Protein AF-A0A1H9A5B6-F1 (afdb_monomer_lite)

Organism: NCBI:txid489703

InterPro domains:
  IPR021327 Protein of unknown function DUF2934 [PF11154] (36-67)

Structure (mmCIF, N/CA/C/O backbone):
data_AF-A0A1H9A5B6-F1
#
_entry.id   AF-A0A1H9A5B6-F1
#
loop_
_atom_site.group_PDB
_atom_site.id
_atom_site.type_symbol
_atom_site.label_atom_id
_atom_site.label_alt_id
_atom_site.label_comp_id
_atom_site.label_asym_id
_atom_site.label_entity_id
_atom_site.label_seq_id
_atom_site.pdbx_PDB_ins_code
_atom_site.Cartn_x
_atom_site.Cartn_y
_atom_site.Cartn_z
_atom_site.occupancy
_atom_site.B_iso_or_equiv
_atom_site.auth_seq_id
_atom_site.auth_comp_id
_atom_site.auth_asym_id
_atom_site.auth_atom_id
_atom_site.pdbx_PDB_model_num
ATOM 1 N N . MET A 1 1 ? 55.432 -4.065 -35.396 1.00 51.00 1 MET A N 1
ATOM 2 C CA . MET A 1 1 ? 54.826 -2.751 -35.096 1.00 51.00 1 MET A CA 1
ATOM 3 C C . MET A 1 1 ? 53.427 -3.029 -34.578 1.00 51.00 1 MET A C 1
ATOM 5 O O . MET A 1 1 ? 52.608 -3.512 -35.345 1.00 51.00 1 MET A O 1
ATOM 9 N N . SER A 1 2 ? 53.214 -2.877 -33.271 1.00 50.34 2 SER A N 1
ATOM 10 C CA . SER A 1 2 ? 51.941 -3.168 -32.604 1.00 50.34 2 SER A CA 1
ATOM 11 C C . SER A 1 2 ? 50.988 -1.989 -32.766 1.00 50.34 2 SER A C 1
ATOM 13 O O . SER A 1 2 ? 51.320 -0.886 -32.339 1.00 50.34 2 SER A O 1
ATOM 15 N N . THR A 1 3 ? 49.813 -2.207 -33.345 1.00 62.22 3 THR A N 1
ATOM 16 C CA . THR A 1 3 ? 48.670 -1.301 -33.188 1.00 62.22 3 THR A CA 1
ATOM 17 C C . THR A 1 3 ? 47.816 -1.811 -32.024 1.00 62.22 3 THR A C 1
ATOM 19 O O . THR A 1 3 ? 47.415 -2.977 -32.047 1.00 62.22 3 THR A O 1
ATOM 22 N N . PRO A 1 4 ? 47.562 -1.003 -30.978 1.00 60.66 4 PRO A N 1
ATOM 23 C CA . PRO A 1 4 ? 46.627 -1.383 -29.933 1.00 60.66 4 PRO A CA 1
ATOM 24 C C . PRO A 1 4 ? 45.203 -1.345 -30.495 1.00 60.66 4 PRO A C 1
ATOM 26 O O . PRO A 1 4 ? 44.809 -0.405 -31.181 1.00 60.66 4 PRO A O 1
ATOM 29 N N . LEU A 1 5 ? 44.482 -2.426 -30.215 1.00 55.50 5 LEU A N 1
ATOM 30 C CA . LEU A 1 5 ? 43.057 -2.635 -30.428 1.00 55.50 5 LEU A CA 1
ATOM 31 C C . LEU A 1 5 ? 42.261 -1.359 -30.098 1.00 55.50 5 LEU A C 1
ATOM 33 O O . LEU A 1 5 ? 42.252 -0.924 -28.950 1.00 55.50 5 LEU A O 1
ATOM 37 N N . SER A 1 6 ? 41.624 -0.762 -31.110 1.00 56.28 6 SER A N 1
ATOM 38 C CA . SER A 1 6 ? 40.614 0.282 -30.928 1.00 56.28 6 SER A CA 1
ATOM 39 C C . SER A 1 6 ? 39.512 -0.250 -30.016 1.00 56.28 6 SER A C 1
ATOM 41 O O . SER A 1 6 ? 38.722 -1.098 -30.426 1.00 56.28 6 SER A O 1
ATOM 43 N N . ASP A 1 7 ? 39.469 0.267 -28.793 1.00 60.53 7 ASP A N 1
ATOM 44 C CA . ASP A 1 7 ? 38.400 0.085 -27.807 1.00 60.53 7 ASP A CA 1
ATOM 45 C C . ASP A 1 7 ? 37.179 0.953 -28.183 1.00 60.53 7 ASP A C 1
ATOM 47 O O . ASP A 1 7 ? 36.667 1.730 -27.386 1.00 60.53 7 ASP A O 1
ATOM 51 N N . ASP A 1 8 ? 36.756 0.907 -29.452 1.00 59.28 8 ASP A N 1
ATOM 52 C CA . ASP A 1 8 ? 35.558 1.622 -29.892 1.00 59.28 8 ASP A CA 1
ATOM 53 C C . ASP A 1 8 ? 34.341 0.736 -29.577 1.00 59.28 8 ASP A C 1
ATOM 55 O O . ASP A 1 8 ? 34.250 -0.390 -30.102 1.00 59.28 8 ASP A O 1
ATOM 59 N N . PRO A 1 9 ? 33.435 1.165 -28.676 1.00 58.88 9 PRO A N 1
ATOM 60 C CA . PRO A 1 9 ? 32.312 0.343 -28.267 1.00 58.88 9 PRO A CA 1
ATOM 61 C C . PRO A 1 9 ? 31.429 0.077 -29.483 1.00 58.88 9 PRO A C 1
ATOM 63 O O . PRO A 1 9 ? 30.796 0.974 -30.034 1.00 58.88 9 PRO A O 1
ATOM 66 N N . GLN A 1 10 ? 31.384 -1.191 -29.894 1.00 56.00 10 GLN A N 1
ATOM 67 C CA . GLN A 1 10 ? 30.587 -1.637 -31.031 1.00 56.00 10 GLN A CA 1
ATOM 68 C C . GLN A 1 10 ? 29.130 -1.149 -30.881 1.00 56.00 10 GLN A C 1
ATOM 70 O O . GLN A 1 10 ? 28.565 -1.245 -29.784 1.00 56.00 10 GLN A O 1
ATOM 75 N N . PRO A 1 11 ? 28.473 -0.681 -31.959 1.00 58.62 11 PRO A N 1
ATOM 76 C CA . PRO A 1 11 ? 27.109 -0.141 -31.896 1.00 58.62 11 PRO A CA 1
ATOM 77 C C . PRO A 1 11 ? 26.080 -1.156 -31.361 1.00 58.62 11 PRO A C 1
ATOM 79 O O . PRO A 1 11 ? 25.055 -0.781 -30.793 1.00 58.62 11 PRO A O 1
ATOM 82 N N . SER A 1 12 ? 26.377 -2.452 -31.466 1.00 57.12 12 SER A N 1
ATOM 83 C CA . SER A 1 12 ? 25.615 -3.557 -30.876 1.00 57.12 12 SER A CA 1
ATOM 84 C C . SER A 1 12 ? 25.579 -3.529 -29.341 1.00 57.12 12 SER A C 1
ATOM 86 O O . SER A 1 12 ? 24.559 -3.888 -28.754 1.00 57.12 12 SER A O 1
ATOM 88 N N . THR A 1 13 ? 26.634 -3.049 -28.679 1.00 64.62 13 THR A N 1
ATOM 89 C CA . THR A 1 13 ? 26.696 -2.917 -27.213 1.00 64.62 13 THR A CA 1
ATOM 90 C C . THR A 1 13 ? 25.829 -1.760 -26.717 1.00 64.62 13 THR A C 1
ATOM 92 O O . THR A 1 13 ? 25.182 -1.868 -25.677 1.00 64.62 13 THR A O 1
ATOM 95 N N . VAL A 1 14 ? 25.750 -0.669 -27.484 1.00 67.00 14 VAL A N 1
ATOM 96 C CA . VAL A 1 14 ? 24.900 0.486 -27.154 1.00 67.00 14 VAL A CA 1
ATOM 97 C C . VAL A 1 14 ? 23.419 0.100 -27.212 1.00 67.00 14 VAL A C 1
ATOM 99 O O . VAL A 1 14 ? 22.665 0.396 -26.285 1.00 67.00 14 VAL A O 1
ATOM 102 N N . LEU A 1 15 ? 23.011 -0.631 -28.253 1.00 64.44 15 LEU A N 1
ATOM 103 C CA . LEU A 1 15 ? 21.635 -1.119 -28.396 1.00 64.44 15 LEU A CA 1
ATOM 104 C C . LEU A 1 15 ? 21.274 -2.177 -27.342 1.00 64.44 15 LEU A C 1
ATOM 106 O O . LEU A 1 15 ? 20.175 -2.138 -26.789 1.00 64.44 15 LEU A O 1
ATOM 110 N N . ALA A 1 16 ? 22.202 -3.077 -27.004 1.00 64.69 16 ALA A N 1
ATOM 111 C CA . ALA A 1 16 ? 22.002 -4.052 -25.933 1.00 64.69 16 ALA A CA 1
ATOM 112 C C . ALA A 1 16 ? 21.839 -3.382 -24.554 1.00 64.69 16 ALA A C 1
ATOM 114 O O . ALA A 1 16 ? 20.971 -3.783 -23.778 1.00 64.69 16 ALA A O 1
ATOM 115 N N . ASN A 1 17 ? 22.609 -2.327 -24.268 1.00 69.50 17 ASN A N 1
ATOM 116 C CA . ASN A 1 17 ? 22.501 -1.567 -23.019 1.00 69.50 17 ASN A CA 1
ATOM 117 C C . ASN A 1 17 ? 21.191 -0.776 -22.921 1.00 69.50 17 ASN A C 1
ATOM 119 O O . ASN A 1 17 ? 20.568 -0.761 -21.860 1.00 69.50 17 ASN A O 1
ATOM 123 N N . LEU A 1 18 ? 20.729 -0.173 -24.020 1.00 64.69 18 LEU A N 1
ATOM 124 C CA . LEU A 1 18 ? 19.422 0.488 -24.073 1.00 64.69 18 LEU A CA 1
ATOM 125 C C . LEU A 1 18 ? 18.280 -0.507 -23.841 1.00 64.69 18 LEU A C 1
ATOM 127 O O . LEU A 1 18 ? 17.358 -0.215 -23.083 1.00 64.69 18 LEU A O 1
ATOM 131 N N . ALA A 1 19 ? 18.365 -1.707 -24.422 1.00 61.56 19 ALA A N 1
ATOM 132 C CA . ALA A 1 19 ? 17.365 -2.747 -24.211 1.00 61.56 19 ALA A CA 1
ATOM 133 C C . ALA A 1 19 ? 17.378 -3.291 -22.768 1.00 61.56 19 ALA A C 1
ATOM 135 O O . ALA A 1 19 ? 16.325 -3.512 -22.171 1.00 61.56 19 ALA A O 1
ATOM 136 N N . ALA A 1 20 ? 18.556 -3.464 -22.168 1.00 60.25 20 ALA A N 1
ATOM 137 C CA . ALA A 1 20 ? 18.678 -3.852 -20.765 1.00 60.25 20 ALA A CA 1
ATOM 138 C C . ALA A 1 20 ? 18.111 -2.778 -19.818 1.00 60.25 20 ALA A C 1
ATOM 140 O O . ALA A 1 20 ? 17.418 -3.119 -18.861 1.00 60.25 20 ALA A O 1
ATOM 141 N N . ALA A 1 21 ? 18.329 -1.494 -20.118 1.00 61.16 21 ALA A N 1
ATOM 142 C CA . ALA A 1 21 ? 17.751 -0.376 -19.374 1.00 61.16 21 ALA A CA 1
ATOM 143 C C . ALA A 1 21 ? 16.221 -0.305 -19.524 1.00 61.16 21 ALA A C 1
ATOM 145 O O . ALA A 1 21 ? 15.515 -0.134 -18.532 1.00 61.16 21 ALA A O 1
ATOM 146 N N . HIS A 1 22 ? 15.689 -0.527 -20.732 1.00 62.19 22 HIS A N 1
ATOM 147 C CA . HIS A 1 22 ? 14.242 -0.634 -20.956 1.00 62.19 22 HIS A CA 1
ATOM 148 C C . HIS A 1 22 ? 13.643 -1.802 -20.157 1.00 62.19 22 HIS A C 1
ATOM 150 O O . HIS A 1 22 ? 12.576 -1.664 -19.565 1.00 62.19 22 HIS A O 1
ATOM 156 N N . LYS A 1 23 ? 14.328 -2.952 -20.108 1.00 55.16 23 LYS A N 1
ATOM 157 C CA . LYS A 1 23 ? 13.871 -4.139 -19.376 1.00 55.16 23 LYS A CA 1
ATOM 158 C C . LYS A 1 23 ? 13.943 -3.951 -17.860 1.00 55.16 23 LYS A C 1
ATOM 160 O O . LYS A 1 23 ? 13.096 -4.486 -17.148 1.00 55.16 23 LYS A O 1
ATOM 165 N N . ALA A 1 24 ? 14.913 -3.176 -17.378 1.00 54.97 24 ALA A N 1
ATOM 166 C CA . ALA A 1 24 ? 14.977 -2.731 -15.989 1.00 54.97 24 ALA A CA 1
ATOM 167 C C . ALA A 1 24 ? 13.811 -1.790 -15.640 1.00 54.97 24 ALA A C 1
ATOM 169 O O . ALA A 1 24 ? 13.297 -1.860 -14.533 1.00 54.97 24 ALA A O 1
ATOM 170 N N . TRP A 1 25 ? 13.331 -0.995 -16.600 1.00 50.62 25 TRP A N 1
ATOM 171 C CA . TRP A 1 25 ? 12.128 -0.167 -16.446 1.00 50.62 25 TRP A CA 1
ATOM 172 C C . TRP A 1 25 ? 10.817 -0.953 -16.594 1.00 50.62 25 TRP A C 1
ATOM 174 O O . TRP A 1 25 ? 9.788 -0.558 -16.057 1.00 50.62 25 TRP A O 1
ATOM 184 N N . SER A 1 26 ? 10.854 -2.065 -17.330 1.00 61.56 26 SER A N 1
ATOM 185 C CA . SER A 1 26 ? 9.682 -2.894 -17.624 1.00 61.56 26 SER A CA 1
ATOM 186 C C . SER A 1 26 ? 9.354 -3.894 -16.516 1.00 61.56 26 SER A C 1
ATOM 188 O O . SER A 1 26 ? 8.263 -4.457 -16.512 1.00 61.56 26 SER A O 1
ATOM 190 N N . ARG A 1 27 ? 10.279 -4.150 -15.584 1.00 60.94 27 ARG A N 1
ATOM 191 C CA . ARG A 1 27 ? 9.954 -4.864 -14.350 1.00 60.94 27 ARG A CA 1
ATOM 192 C C . ARG A 1 27 ? 9.476 -3.838 -13.329 1.00 60.94 27 A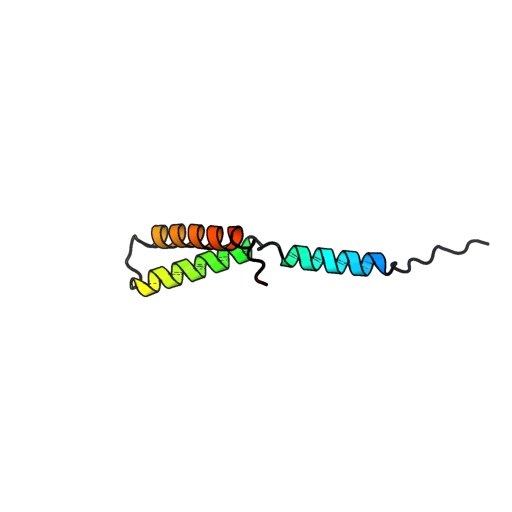RG A C 1
ATOM 194 O O . ARG A 1 27 ? 10.254 -2.945 -13.005 1.00 60.94 27 ARG A O 1
ATOM 201 N N . PRO A 1 28 ? 8.253 -3.962 -12.788 1.00 63.56 28 PRO A N 1
ATOM 202 C CA . PRO A 1 28 ? 7.838 -3.123 -11.678 1.00 63.56 28 PRO A CA 1
ATOM 203 C C . PRO A 1 28 ? 8.802 -3.375 -10.520 1.00 63.56 28 PRO A C 1
ATOM 205 O O . PRO A 1 28 ? 8.831 -4.454 -9.921 1.00 63.56 28 PRO A O 1
ATOM 208 N N . ASP A 1 29 ? 9.650 -2.385 -10.259 1.00 74.50 29 ASP A N 1
ATOM 209 C CA . ASP A 1 29 ? 10.615 -2.442 -9.176 1.00 74.50 29 ASP A CA 1
ATOM 210 C C . ASP A 1 29 ? 9.865 -2.596 -7.843 1.00 74.50 29 ASP A C 1
ATOM 212 O O . ASP A 1 29 ? 8.733 -2.121 -7.692 1.00 74.50 29 ASP A O 1
ATOM 216 N N . ALA A 1 30 ? 10.460 -3.253 -6.846 1.00 81.19 30 ALA A N 1
ATOM 217 C CA . ALA A 1 30 ? 9.769 -3.522 -5.578 1.00 81.19 30 ALA A CA 1
ATOM 218 C C . ALA A 1 30 ? 9.333 -2.224 -4.866 1.00 81.19 30 ALA A C 1
ATOM 220 O O . ALA A 1 30 ? 8.405 -2.209 -4.057 1.00 81.19 30 ALA A O 1
ATOM 221 N N . GLN A 1 31 ? 10.003 -1.111 -5.168 1.00 83.19 31 GLN A N 1
ATOM 222 C CA . GLN A 1 31 ? 9.601 0.225 -4.743 1.00 83.19 31 GLN A CA 1
ATOM 223 C C . GLN A 1 31 ? 8.337 0.722 -5.459 1.00 83.19 31 GLN A C 1
ATOM 225 O O . GLN A 1 31 ? 7.455 1.264 -4.802 1.00 83.19 31 GLN A O 1
ATOM 230 N N . HIS A 1 32 ? 8.215 0.486 -6.766 1.00 85.25 32 HIS A N 1
ATOM 231 C CA . HIS A 1 32 ? 7.035 0.866 -7.544 1.00 85.25 32 HIS A CA 1
ATOM 232 C C . HIS A 1 32 ? 5.788 0.124 -7.059 1.00 85.25 32 HIS A C 1
ATOM 234 O O . HIS A 1 32 ? 4.754 0.745 -6.825 1.00 85.25 32 HIS A O 1
ATOM 240 N N . LYS A 1 33 ? 5.922 -1.186 -6.802 1.00 88.50 33 LYS A N 1
ATOM 241 C CA . LYS A 1 33 ? 4.856 -1.996 -6.194 1.00 88.50 33 LYS A CA 1
ATOM 242 C C . LYS A 1 33 ? 4.353 -1.376 -4.892 1.00 88.50 33 LYS A C 1
ATOM 244 O O . LYS A 1 33 ? 3.157 -1.169 -4.734 1.00 88.50 33 LYS A O 1
ATOM 249 N N . ARG A 1 34 ? 5.273 -1.052 -3.976 1.00 89.50 34 ARG A N 1
ATOM 250 C CA . ARG A 1 34 ? 4.942 -0.454 -2.671 1.00 89.50 34 ARG A CA 1
ATOM 251 C C . ARG A 1 34 ? 4.220 0.882 -2.816 1.00 89.50 34 ARG A C 1
ATOM 253 O O . ARG A 1 3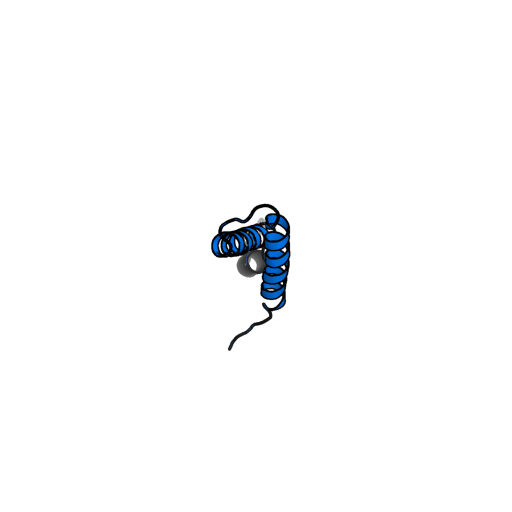4 ? 3.173 1.047 -2.208 1.00 89.50 34 ARG A O 1
ATOM 260 N N . MET A 1 35 ? 4.694 1.759 -3.701 1.00 91.06 35 MET A N 1
ATOM 261 C CA . MET A 1 35 ? 4.021 3.033 -3.976 1.00 91.06 35 MET A CA 1
ATOM 262 C C . MET A 1 35 ? 2.583 2.842 -4.476 1.00 91.06 35 MET A C 1
ATOM 264 O O . MET A 1 35 ? 1.695 3.594 -4.082 1.00 91.06 35 MET A O 1
ATOM 268 N N . MET A 1 36 ? 2.328 1.846 -5.330 1.00 91.56 36 MET A N 1
ATOM 269 C CA . MET A 1 36 ? 0.969 1.547 -5.798 1.00 91.56 36 MET A CA 1
ATOM 270 C C . MET A 1 36 ? 0.085 1.023 -4.659 1.00 91.56 36 MET A C 1
ATOM 272 O O . MET A 1 36 ? -1.042 1.492 -4.505 1.00 91.56 36 MET A O 1
ATOM 276 N N . ILE A 1 37 ? 0.614 0.121 -3.825 1.00 94.00 37 ILE A N 1
ATOM 277 C CA . ILE A 1 37 ? -0.093 -0.431 -2.658 1.00 94.00 37 ILE A CA 1
ATOM 278 C C . ILE A 1 37 ? -0.469 0.695 -1.691 1.00 94.00 37 ILE A C 1
ATOM 280 O O . ILE A 1 37 ? -1.621 0.802 -1.280 1.00 94.00 37 ILE A O 1
ATOM 284 N N . GLU A 1 38 ? 0.475 1.578 -1.364 1.00 94.50 38 GLU A N 1
ATOM 285 C CA . GLU A 1 38 ? 0.250 2.717 -0.471 1.00 94.50 38 GLU A CA 1
ATOM 286 C C . GLU A 1 38 ? -0.843 3.653 -0.999 1.00 94.50 38 GLU A C 1
ATOM 288 O O . GLU A 1 38 ? -1.737 4.042 -0.247 1.00 94.50 38 GLU A O 1
ATOM 293 N N . GLN A 1 39 ? -0.822 3.980 -2.295 1.00 94.69 39 GLN A N 1
ATOM 294 C CA . GLN A 1 39 ? -1.835 4.848 -2.899 1.00 94.69 39 GLN A CA 1
ATOM 295 C C . GLN A 1 39 ? -3.229 4.218 -2.905 1.00 94.69 39 GLN A C 1
ATOM 297 O O . GLN A 1 39 ? -4.210 4.889 -2.578 1.00 94.69 39 GLN A O 1
ATOM 302 N N . ILE A 1 40 ? -3.330 2.934 -3.249 1.00 95.06 40 ILE A N 1
ATOM 303 C CA . ILE A 1 40 ? -4.609 2.220 -3.287 1.00 95.06 40 ILE A CA 1
ATOM 304 C C . ILE A 1 40 ? -5.165 2.045 -1.864 1.00 95.06 40 ILE A C 1
ATOM 306 O O . ILE A 1 40 ? -6.343 2.327 -1.632 1.00 95.06 40 ILE A O 1
ATOM 310 N N . ALA A 1 41 ? -4.323 1.681 -0.893 1.00 93.75 41 ALA A N 1
ATOM 311 C CA . ALA A 1 41 ? -4.710 1.583 0.514 1.00 93.75 41 ALA A CA 1
ATOM 312 C C . ALA A 1 41 ? -5.171 2.941 1.064 1.00 93.75 41 ALA A C 1
ATOM 314 O O . ALA A 1 41 ? -6.212 3.027 1.716 1.00 93.75 41 ALA A O 1
ATOM 315 N N . TYR A 1 42 ? -4.451 4.022 0.742 1.00 92.38 42 TYR A N 1
ATOM 316 C CA . TYR A 1 42 ? -4.843 5.381 1.114 1.00 92.38 42 TYR A CA 1
ATOM 317 C C . TYR A 1 42 ? -6.195 5.769 0.509 1.00 92.38 42 TYR A C 1
ATOM 319 O O . TYR A 1 42 ? -7.053 6.299 1.212 1.00 92.38 42 TYR A O 1
ATOM 327 N N . ALA A 1 43 ? -6.427 5.475 -0.772 1.00 92.69 43 ALA A N 1
ATOM 328 C CA . ALA A 1 43 ? -7.697 5.761 -1.433 1.00 92.69 43 ALA A CA 1
ATOM 329 C C . ALA A 1 43 ? -8.866 4.978 -0.808 1.00 92.69 43 ALA A C 1
ATOM 331 O O . ALA A 1 43 ? -9.957 5.530 -0.639 1.00 92.69 43 ALA A O 1
ATOM 332 N N . MET A 1 44 ? -8.651 3.715 -0.429 1.00 91.12 44 MET A N 1
ATOM 333 C CA . MET A 1 44 ? -9.647 2.909 0.282 1.00 91.12 44 MET A CA 1
ATOM 334 C C . MET A 1 44 ? -9.955 3.467 1.670 1.00 91.12 44 MET A C 1
ATOM 336 O O . MET A 1 44 ? -11.125 3.702 1.991 1.00 91.12 44 MET A O 1
ATOM 340 N N . ALA A 1 45 ? -8.919 3.770 2.452 1.00 90.94 45 ALA A N 1
ATOM 341 C CA . ALA A 1 45 ? -9.066 4.382 3.764 1.00 90.94 45 ALA A CA 1
ATOM 342 C C . ALA A 1 45 ? -9.787 5.735 3.661 1.00 90.94 45 ALA A C 1
ATOM 344 O O . ALA A 1 45 ? -10.740 5.982 4.399 1.00 90.94 45 ALA A O 1
ATOM 345 N N . MET A 1 46 ? -9.426 6.573 2.685 1.00 92.69 46 MET A N 1
ATOM 346 C CA . MET A 1 46 ? -10.069 7.864 2.429 1.00 92.69 46 MET A CA 1
ATOM 347 C C . MET A 1 46 ? -11.559 7.710 2.103 1.00 92.69 46 MET A C 1
ATOM 349 O O . MET A 1 46 ? -12.382 8.416 2.683 1.00 92.69 46 MET A O 1
ATOM 353 N N . ARG A 1 47 ? -11.938 6.755 1.241 1.00 89.56 47 ARG A N 1
ATOM 354 C CA . ARG A 1 47 ? -13.350 6.458 0.920 1.00 89.56 47 ARG A CA 1
ATOM 355 C C . ARG A 1 47 ? -14.149 5.991 2.139 1.00 89.56 47 ARG A C 1
ATOM 357 O O . ARG A 1 47 ? -15.349 6.240 2.208 1.00 89.56 47 ARG A O 1
ATOM 364 N N . ARG A 1 48 ? -13.496 5.332 3.100 1.00 85.50 48 ARG A N 1
ATOM 365 C CA . ARG A 1 48 ? -14.087 4.900 4.377 1.00 85.50 48 ARG A CA 1
ATOM 366 C C . ARG A 1 48 ? -14.036 5.952 5.488 1.00 85.50 48 ARG A C 1
ATOM 368 O O . ARG A 1 48 ? -14.606 5.708 6.548 1.00 85.50 48 ARG A O 1
ATOM 375 N N . GLY A 1 49 ? -13.357 7.079 5.281 1.00 88.50 49 GLY A N 1
ATOM 376 C CA . GLY A 1 49 ? -13.131 8.085 6.320 1.00 88.50 49 GLY A CA 1
ATOM 377 C C . GLY A 1 49 ? -12.112 7.663 7.385 1.00 88.50 49 GLY A C 1
ATOM 378 O O . GLY A 1 49 ? -12.260 8.043 8.540 1.00 88.50 49 GLY A O 1
ATOM 379 N N . PHE A 1 50 ? -11.100 6.872 7.012 1.00 84.44 50 PHE A N 1
ATOM 380 C CA . PHE A 1 50 ? -9.996 6.429 7.875 1.00 84.44 50 PHE A CA 1
ATOM 381 C C . PHE A 1 50 ? -10.467 5.741 9.166 1.00 84.44 50 PHE A C 1
ATOM 383 O O . PHE A 1 50 ? -9.973 6.014 10.259 1.00 84.44 50 PHE A O 1
ATOM 390 N N . ALA A 1 51 ? -11.455 4.850 9.044 1.00 84.56 51 ALA A N 1
ATOM 391 C CA . ALA A 1 51 ? -11.982 4.111 10.185 1.00 84.56 51 ALA A CA 1
ATOM 392 C C . ALA A 1 51 ? -10.874 3.266 10.862 1.00 84.56 51 ALA A C 1
ATOM 394 O O . ALA A 1 51 ? -10.241 2.449 10.185 1.00 84.56 51 ALA A O 1
ATOM 395 N N . PRO A 1 52 ? -10.657 3.406 12.184 1.00 83.69 52 PRO A N 1
ATOM 396 C CA . PRO A 1 52 ? -9.601 2.682 12.888 1.00 83.69 52 PRO A CA 1
ATOM 397 C C . PRO A 1 52 ? -9.839 1.166 12.859 1.00 83.69 52 PRO A C 1
ATOM 399 O O . PRO A 1 52 ? -10.981 0.700 12.930 1.00 83.69 52 PRO A O 1
ATOM 402 N N . GLY A 1 53 ? -8.764 0.379 12.758 1.00 88.06 53 GLY A N 1
ATOM 403 C CA . GLY A 1 53 ? -8.833 -1.090 12.755 1.00 88.06 53 GLY A CA 1
ATOM 404 C C . GLY A 1 53 ? -9.171 -1.718 11.398 1.00 88.06 53 GLY A C 1
ATOM 405 O O . GLY A 1 53 ? -9.359 -2.936 11.304 1.00 88.06 53 GLY A O 1
ATOM 406 N N . LYS A 1 54 ? -9.244 -0.909 10.336 1.00 87.06 54 LYS A N 1
ATOM 407 C CA . LYS A 1 54 ? -9.373 -1.376 8.945 1.00 87.06 54 LYS A CA 1
ATOM 408 C C . LYS A 1 54 ? -8.114 -1.178 8.108 1.00 87.06 54 LYS A C 1
ATOM 410 O O . LYS A 1 54 ? -8.011 -1.813 7.068 1.00 87.06 54 LYS A O 1
ATOM 415 N N . GLU A 1 55 ? -7.116 -0.472 8.638 1.00 88.25 55 GLU A N 1
ATOM 416 C CA . GLU A 1 55 ? -5.850 -0.162 7.960 1.00 88.25 55 GLU A CA 1
ATOM 417 C C . GLU A 1 55 ? -5.188 -1.402 7.342 1.00 88.25 55 GLU A C 1
ATOM 419 O O . GLU A 1 55 ? -4.836 -1.404 6.167 1.00 88.25 55 GLU A O 1
ATOM 424 N N . LEU A 1 56 ? -5.091 -2.497 8.107 1.00 91.00 56 LEU A N 1
ATOM 425 C CA . LEU A 1 56 ? -4.490 -3.743 7.623 1.00 91.00 56 LEU A CA 1
ATOM 426 C C . LEU A 1 56 ? -5.306 -4.396 6.496 1.00 91.00 56 LEU A C 1
ATOM 428 O O . LEU A 1 56 ? -4.736 -4.988 5.587 1.00 91.00 56 LEU A O 1
ATOM 432 N N . GLN A 1 57 ? -6.635 -4.300 6.553 1.00 91.06 57 GLN A N 1
ATOM 433 C CA . GLN A 1 57 ? -7.507 -4.846 5.509 1.00 91.06 57 GLN A CA 1
ATOM 434 C C . GLN A 1 57 ? -7.429 -4.011 4.232 1.00 91.06 57 GLN A C 1
ATOM 436 O O . GLN A 1 57 ? -7.390 -4.589 3.151 1.00 91.06 57 GLN A O 1
ATOM 441 N N . ASP A 1 58 ? -7.360 -2.684 4.356 1.00 91.38 58 ASP A N 1
ATOM 442 C CA . ASP A 1 58 ? -7.168 -1.782 3.219 1.00 91.38 58 ASP A CA 1
ATOM 443 C C . ASP A 1 58 ? -5.796 -2.021 2.561 1.00 91.38 58 ASP A C 1
ATOM 445 O O . ASP A 1 58 ? -5.689 -2.022 1.337 1.00 91.38 58 ASP A O 1
ATOM 449 N N . TRP A 1 59 ? -4.760 -2.312 3.358 1.00 91.56 59 TRP A N 1
ATOM 450 C CA . TRP A 1 59 ? -3.428 -2.654 2.853 1.00 91.56 59 TRP A CA 1
ATOM 451 C C . TRP A 1 59 ? -3.400 -4.012 2.137 1.00 91.56 59 TRP A C 1
ATOM 453 O O . TRP A 1 59 ? -2.937 -4.089 1.005 1.00 91.56 59 TRP A O 1
ATOM 463 N N . LEU A 1 60 ? -3.982 -5.059 2.734 1.00 94.06 60 LEU A N 1
ATOM 464 C CA . LEU A 1 60 ? -4.097 -6.388 2.112 1.00 94.06 60 LEU A CA 1
ATOM 465 C C . LEU A 1 60 ? -4.910 -6.358 0.810 1.00 94.06 60 LEU A C 1
ATOM 467 O O . LEU A 1 60 ? -4.554 -7.016 -0.165 1.00 94.06 60 LEU A O 1
ATOM 471 N N . A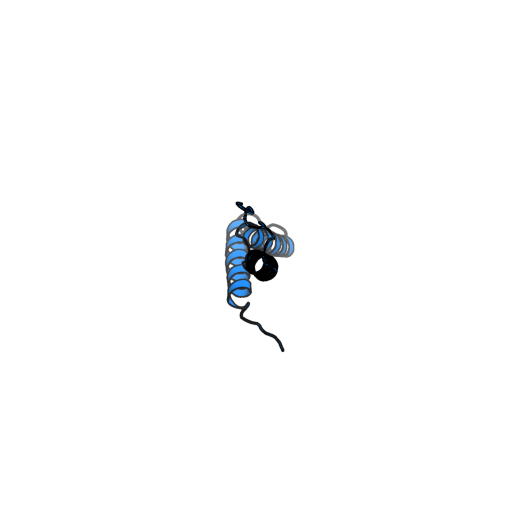LA A 1 61 ? -6.004 -5.594 0.782 1.00 93.12 61 ALA A N 1
ATOM 472 C CA . ALA A 1 61 ? -6.800 -5.412 -0.426 1.00 93.12 61 ALA A CA 1
ATOM 473 C C . ALA A 1 61 ? -6.008 -4.666 -1.514 1.00 93.12 61 ALA A C 1
ATOM 475 O O . ALA A 1 61 ? -6.121 -5.001 -2.690 1.00 93.12 61 ALA A O 1
ATOM 476 N N . ALA A 1 62 ? -5.178 -3.694 -1.126 1.00 94.25 62 ALA A N 1
ATOM 477 C CA . ALA A 1 62 ? -4.335 -2.950 -2.052 1.00 94.25 62 ALA A CA 1
ATOM 478 C C . ALA A 1 62 ? -3.211 -3.818 -2.627 1.00 94.25 62 ALA A C 1
ATOM 480 O O . ALA A 1 62 ? -2.929 -3.729 -3.818 1.00 94.25 62 ALA A O 1
ATOM 481 N N . GLU A 1 63 ? -2.598 -4.680 -1.811 1.00 93.81 63 GLU A N 1
ATOM 482 C CA . GLU A 1 63 ? -1.630 -5.675 -2.281 1.00 93.81 63 GLU A CA 1
ATOM 483 C C . GLU A 1 63 ? -2.237 -6.587 -3.342 1.00 93.81 63 GLU A C 1
ATOM 485 O O . GLU A 1 63 ? -1.675 -6.694 -4.430 1.00 93.81 63 GLU A O 1
ATOM 490 N N . ALA A 1 64 ? -3.408 -7.167 -3.069 1.00 93.50 64 ALA A N 1
ATOM 491 C CA . ALA A 1 64 ? -4.081 -8.057 -4.009 1.00 93.50 64 ALA A CA 1
ATOM 492 C C . ALA A 1 64 ? -4.423 -7.363 -5.340 1.00 93.50 64 ALA A C 1
ATOM 494 O O . ALA A 1 64 ? -4.225 -7.953 -6.399 1.00 93.50 64 ALA A O 1
ATOM 495 N N . GLU A 1 65 ? -4.884 -6.109 -5.295 1.00 92.81 65 GLU A N 1
ATOM 496 C CA . GLU A 1 65 ? -5.185 -5.308 -6.489 1.00 92.81 65 GLU A CA 1
ATOM 497 C C . GLU A 1 65 ? -3.921 -5.014 -7.310 1.00 92.81 65 GLU A C 1
ATOM 499 O O . GLU A 1 65 ? -3.893 -5.213 -8.520 1.00 92.81 65 GLU A O 1
ATOM 504 N N . VAL A 1 66 ? -2.825 -4.594 -6.667 1.00 90.44 66 VAL A N 1
ATOM 505 C CA . VAL A 1 66 ? -1.551 -4.361 -7.369 1.00 90.44 66 VAL A CA 1
ATOM 506 C C . VAL A 1 66 ? -1.003 -5.658 -7.947 1.00 90.44 66 VAL A C 1
ATOM 508 O O . VAL A 1 66 ? -0.471 -5.663 -9.052 1.00 90.44 66 VAL A O 1
ATOM 511 N N . GLU A 1 67 ? -1.121 -6.771 -7.231 1.00 89.62 67 GLU A N 1
ATOM 512 C CA . GLU A 1 67 ? -0.736 -8.072 -7.764 1.00 89.62 67 GLU A CA 1
ATOM 513 C C . GLU A 1 67 ? -1.583 -8.490 -8.967 1.00 89.62 67 GLU A C 1
ATOM 515 O O . GLU A 1 67 ? -1.027 -9.078 -9.895 1.00 89.62 67 GLU A O 1
ATOM 520 N N . ASP A 1 68 ? -2.882 -8.187 -8.978 1.00 89.06 68 ASP A N 1
ATOM 521 C CA . ASP A 1 68 ? -3.754 -8.443 -10.124 1.00 89.06 68 ASP A C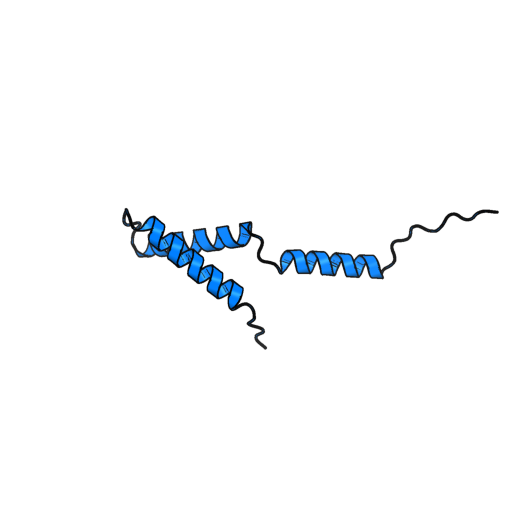A 1
ATOM 522 C C . ASP A 1 68 ? -3.380 -7.563 -11.317 1.00 89.06 68 ASP A C 1
ATOM 524 O O . ASP A 1 68 ? -3.160 -8.095 -12.398 1.00 89.06 68 ASP A O 1
ATOM 528 N N . ILE A 1 69 ? -3.162 -6.261 -11.110 1.00 86.38 69 ILE A N 1
ATOM 529 C CA . ILE A 1 69 ? -2.706 -5.329 -12.153 1.00 86.38 69 ILE A CA 1
ATOM 530 C C . ILE A 1 69 ? -1.388 -5.812 -12.766 1.00 86.38 69 ILE A C 1
ATOM 532 O O . ILE A 1 69 ? -1.291 -5.966 -13.979 1.00 86.38 69 ILE A O 1
ATOM 536 N N . LEU A 1 70 ? -0.391 -6.141 -11.941 1.00 84.38 70 LEU A N 1
ATOM 537 C CA . LEU A 1 70 ? 0.930 -6.559 -12.424 1.00 84.38 70 LEU A CA 1
ATOM 538 C C . LEU A 1 70 ? 0.930 -7.955 -13.061 1.00 84.38 70 LEU A C 1
ATOM 540 O O . LEU A 1 70 ? 1.801 -8.267 -13.873 1.00 84.38 70 LEU A O 1
ATOM 544 N N . LYS A 1 71 ? -0.010 -8.824 -12.676 1.00 81.88 71 LYS A N 1
ATOM 545 C CA . 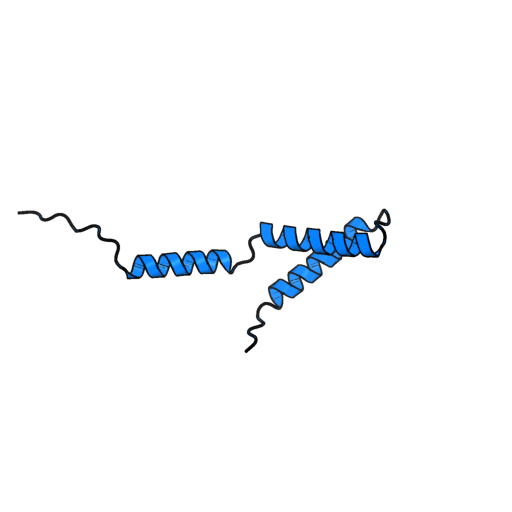LYS A 1 71 ? -0.214 -10.143 -13.294 1.00 81.88 71 LYS A CA 1
ATOM 546 C C . LYS A 1 71 ? -1.049 -10.036 -14.574 1.00 81.88 71 LYS A C 1
ATOM 548 O O . LYS A 1 71 ? -0.836 -10.811 -15.503 1.00 81.88 71 LYS A O 1
ATOM 553 N N . GLY A 1 72 ? -1.975 -9.081 -14.604 1.00 70.88 72 GLY A N 1
ATOM 554 C CA . GLY A 1 72 ? -2.850 -8.69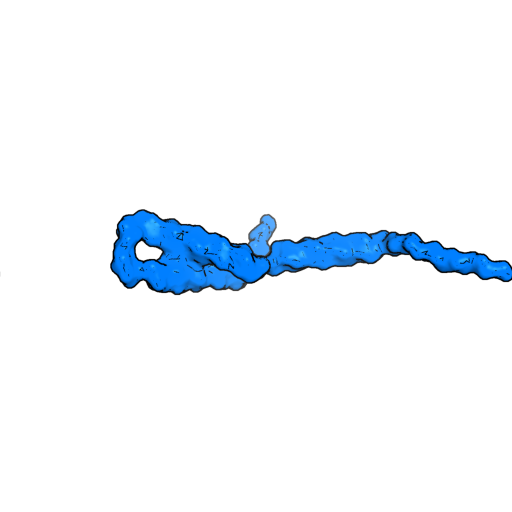6 -15.706 1.00 70.88 72 GLY A CA 1
ATOM 555 C C . GLY A 1 72 ? -2.160 -7.822 -16.752 1.00 70.88 72 GLY A C 1
ATOM 556 O O . GLY A 1 72 ? -2.636 -7.747 -17.882 1.00 70.88 72 GLY A O 1
ATOM 557 N N . GLU A 1 73 ? -0.973 -7.283 -16.462 1.00 58.41 73 GLU A N 1
ATOM 558 C CA . GLU A 1 73 ? 0.006 -6.774 -17.434 1.00 58.41 73 GLU A CA 1
ATOM 559 C C . GLU A 1 73 ? 0.652 -7.920 -18.249 1.00 58.41 73 GLU A C 1
ATOM 561 O O . GLU A 1 73 ? 1.862 -8.040 -18.418 1.00 58.41 73 GLU A O 1
ATOM 566 N N . GLY A 1 74 ? -0.209 -8.783 -18.788 1.00 51.94 74 GLY A N 1
ATOM 567 C CA . GLY A 1 74 ? -0.148 -9.291 -20.153 1.00 51.94 74 GLY A CA 1
ATOM 568 C C . GLY A 1 74 ? -1.155 -8.575 -21.067 1.00 51.94 74 GLY A C 1
ATOM 569 O O . GLY A 1 74 ? -1.444 -9.080 -22.150 1.00 51.94 74 GLY A O 1
ATOM 570 N N . PHE A 1 75 ? -1.708 -7.422 -20.661 1.00 48.69 75 PHE A N 1
ATOM 571 C CA . PHE A 1 75 ? -2.580 -6.597 -21.497 1.00 48.69 75 PHE A CA 1
ATOM 572 C C . PHE A 1 75 ? -1.760 -5.806 -22.524 1.00 48.69 75 PHE A C 1
ATOM 574 O O . PHE A 1 75 ? -1.592 -4.590 -22.465 1.00 48.69 75 PHE A O 1
ATOM 581 N N . CYS A 1 76 ? -1.231 -6.545 -23.493 1.00 43.19 76 CYS A N 1
ATOM 582 C CA . CYS A 1 76 ? -1.117 -6.046 -24.850 1.00 43.19 76 CYS A CA 1
ATOM 583 C C . CYS A 1 76 ? -2.548 -5.730 -25.332 1.00 43.19 76 CYS A C 1
ATOM 585 O O . CYS A 1 76 ? -3.303 -6.646 -25.645 1.00 43.19 76 CYS A O 1
ATOM 587 N N . GLY A 1 77 ? -2.939 -4.455 -25.297 1.00 49.81 77 GLY A N 1
ATOM 588 C CA . GLY A 1 77 ? -3.962 -3.900 -26.191 1.00 49.81 77 GLY A CA 1
ATOM 589 C C . GLY A 1 77 ? -3.202 -3.163 -27.290 1.00 49.81 77 GLY A C 1
ATOM 590 O O . GLY A 1 77 ? -2.438 -2.253 -26.969 1.00 49.81 77 GLY A O 1
ATOM 591 N N . ASP A 1 78 ? -3.057 -3.807 -28.446 1.00 35.84 78 ASP A N 1
ATOM 592 C CA . ASP A 1 78 ? -3.865 -3.625 -29.672 1.00 35.84 78 ASP A CA 1
ATOM 593 C C . ASP A 1 78 ? -3.373 -2.424 -30.494 1.00 35.84 78 ASP A C 1
ATOM 595 O O . ASP A 1 78 ? -3.559 -1.266 -30.059 1.00 35.84 78 ASP A O 1
#

Sequence (78 aa):
MSTPLSDDPQPSTVLANLAAAHKAWSRPDAQHKRMMIEQIAYAMAMRRGFAPGKELQDWLAAEAEVEDILKGEGFCGD

Radius of gyration: 22.21 Å; chains: 1; bounding box: 69×18×48 Å

Foldseek 3Di:
DDDPDPPDPDVVVVVVVVVVVVVVVVPCDPVNLVVQLVVQLVVVCVVVVNDPPCSVVSSVVSNVVSVCVNVVVVPPDD

pLDDT: mean 75.34, std 16.63, range [35.84, 95.06]

Secondary structure (DSSP, 8-state):
-PPP------HHHHHHHHHHHHHHHHS--HHHHHHHHHHHHHHHHHHHT--TT-HHHHHHHHHHHHHHHHHHTT----